Protein AF-A0A965PU25-F1 (afdb_monomer_lite)

Foldseek 3Di:
DPDQDAFPDDLVLACWDQDPVRQIDSFDWDWDDPPQWTFIWGQADSVRDRHDPVRRVVCCVVPVGTRGTHRDVVSVVVVVVVNSVVVCVVRVPPDDPVVVVVVVVPD

Radius of gyration: 14.6 Å; chains: 1; bounding box: 39×27×38 Å

Secondary structure (DSSP, 8-state):
---S-B-SS-GGGSPPEE-TTS-EES--EEEEE-SSSEEEEESB-TTS-B--HHHHHHHHHHH---SEEESSHHHHHHHHHHHHHHHHHHH-TTS-HHHHHHHHH--

pLDDT: mean 74.36, std 16.69, range [34.75, 96.31]

Structure (mmCIF, N/CA/C/O backbone):
data_AF-A0A965PU25-F1
#
_entry.id   AF-A0A965PU25-F1
#
loop_
_atom_site.group_PDB
_atom_site.id
_atom_site.type_symbol
_atom_site.label_atom_id
_atom_site.label_alt_id
_atom_site.label_comp_id
_atom_site.label_asym_id
_atom_site.label_entity_id
_atom_site.label_seq_id
_atom_site.pdbx_PDB_ins_code
_atom_site.Cartn_x
_atom_site.Cartn_y
_atom_site.Cartn_z
_atom_site.occupancy
_atom_site.B_iso_or_equiv
_atom_site.auth_seq_id
_atom_site.auth_comp_id
_atom_site.auth_asym_id
_atom_site.auth_atom_id
_atom_site.pdbx_PDB_model_num
ATOM 1 N N . MET A 1 1 ? -2.193 3.451 -23.140 1.00 34.75 1 MET A N 1
ATOM 2 C CA . MET A 1 1 ? -1.098 3.770 -22.203 1.00 34.75 1 MET A CA 1
ATOM 3 C C . MET A 1 1 ? -1.226 2.819 -21.033 1.00 34.75 1 MET A C 1
ATOM 5 O O . MET A 1 1 ? -2.166 2.963 -20.261 1.00 34.75 1 MET A O 1
ATOM 9 N N . GLU A 1 2 ? -0.380 1.791 -20.973 1.00 38.66 2 GLU A N 1
ATOM 10 C CA . GLU A 1 2 ? -0.329 0.860 -19.842 1.00 38.66 2 GLU A CA 1
ATOM 11 C C . GLU A 1 2 ? 0.111 1.640 -18.604 1.00 38.66 2 GLU A C 1
ATOM 13 O O . GLU A 1 2 ? 1.291 1.905 -18.386 1.00 38.66 2 GLU A O 1
ATOM 18 N N . LYS A 1 3 ? -0.882 2.109 -17.848 1.00 45.72 3 LYS A N 1
ATOM 19 C CA . LYS A 1 3 ? -0.702 2.698 -16.527 1.00 45.72 3 LYS A CA 1
ATOM 20 C C . LYS A 1 3 ? -0.026 1.609 -15.698 1.00 45.72 3 LYS A C 1
ATOM 22 O O . LYS A 1 3 ? -0.613 0.538 -15.559 1.00 45.72 3 LYS A O 1
ATOM 27 N N . TYR A 1 4 ? 1.195 1.845 -15.226 1.00 48.16 4 TYR A N 1
ATOM 28 C CA . TYR A 1 4 ? 1.866 0.964 -14.274 1.00 48.16 4 TYR A CA 1
ATOM 29 C C . TYR A 1 4 ? 0.871 0.651 -13.142 1.00 48.16 4 TYR A C 1
ATOM 31 O O . TYR A 1 4 ? 0.253 1.551 -12.570 1.00 48.16 4 TYR A O 1
ATOM 39 N N . GLY A 1 5 ? 0.504 -0.631 -13.086 1.00 59.91 5 GLY A N 1
ATOM 40 C CA . GLY A 1 5 ? -0.894 -1.054 -12.975 1.00 59.91 5 GLY A CA 1
ATOM 41 C C . GLY A 1 5 ? -1.395 -1.299 -11.560 1.00 59.91 5 GLY A C 1
ATOM 42 O O . GLY A 1 5 ? -0.614 -1.499 -10.633 1.00 59.91 5 GLY A O 1
ATOM 43 N N . LYS A 1 6 ? -2.732 -1.298 -11.444 1.00 66.38 6 LYS A N 1
ATOM 44 C CA . LYS A 1 6 ? -3.536 -1.700 -10.277 1.00 66.38 6 LYS A CA 1
ATOM 45 C C . LYS A 1 6 ? -2.813 -2.750 -9.422 1.00 66.38 6 LYS A C 1
ATOM 47 O O . LYS A 1 6 ? -2.489 -3.823 -9.930 1.00 66.38 6 LYS A O 1
ATOM 52 N N . GLY A 1 7 ? -2.629 -2.461 -8.134 1.00 76.19 7 GLY A N 1
ATOM 53 C CA . GLY A 1 7 ? -2.220 -3.469 -7.161 1.00 76.19 7 GLY A CA 1
ATOM 54 C C . GLY A 1 7 ? -3.158 -4.674 -7.143 1.00 76.19 7 GLY A C 1
ATOM 55 O O . GLY A 1 7 ? -4.297 -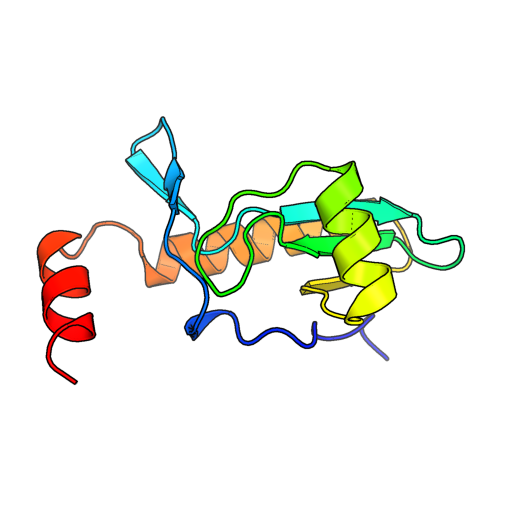4.620 -7.611 1.00 76.19 7 GLY A O 1
ATOM 56 N N . ASN A 1 8 ? -2.677 -5.775 -6.576 1.00 84.25 8 ASN A N 1
ATOM 57 C CA . AS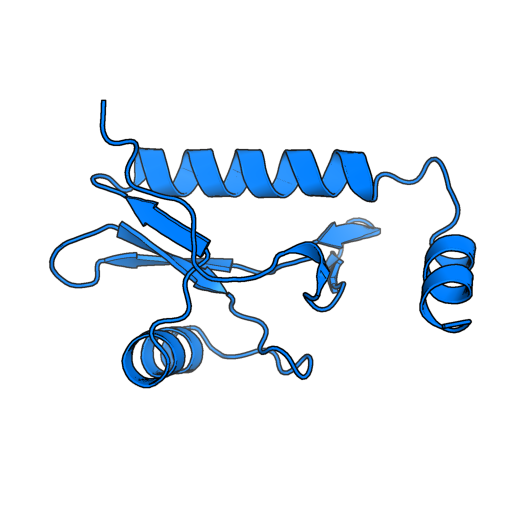N A 1 8 ? -3.417 -7.036 -6.475 1.00 84.25 8 ASN A CA 1
ATOM 58 C C . ASN A 1 8 ? -4.074 -7.240 -5.099 1.00 84.25 8 ASN A C 1
ATOM 60 O O . ASN A 1 8 ? -4.468 -8.353 -4.756 1.00 84.25 8 ASN A O 1
ATOM 64 N N . ILE A 1 9 ? -4.179 -6.170 -4.311 1.00 81.12 9 ILE A N 1
ATOM 65 C CA . ILE A 1 9 ? -4.782 -6.168 -2.982 1.00 81.12 9 ILE A CA 1
ATOM 66 C C . ILE A 1 9 ? -6.178 -5.551 -3.057 1.00 81.12 9 ILE A C 1
ATOM 68 O O . ILE A 1 9 ? -6.367 -4.467 -3.607 1.00 81.12 9 ILE A O 1
ATOM 72 N N . ASP A 1 10 ? -7.151 -6.227 -2.449 1.00 76.25 10 ASP A N 1
ATOM 73 C CA . ASP A 1 10 ? -8.490 -5.683 -2.237 1.00 76.25 10 ASP A CA 1
ATOM 74 C C . ASP A 1 10 ? -8.470 -4.695 -1.066 1.00 76.25 10 ASP A C 1
ATOM 76 O O . ASP A 1 10 ? -8.462 -5.098 0.097 1.00 76.25 10 ASP A O 1
ATOM 80 N N . LEU A 1 11 ? -8.448 -3.400 -1.384 1.00 72.00 11 LEU A N 1
ATOM 81 C CA . LEU A 1 11 ? -8.375 -2.306 -0.412 1.00 72.00 11 LEU A CA 1
ATOM 82 C C . LEU A 1 11 ? -9.569 -2.271 0.553 1.00 72.00 11 LEU A C 1
ATOM 84 O O . LEU A 1 11 ? -9.414 -1.827 1.686 1.00 72.00 11 LEU A O 1
ATOM 88 N N . LEU A 1 12 ? -10.741 -2.768 0.142 1.00 68.50 12 LEU A N 1
ATOM 89 C CA . LEU A 1 12 ? -11.955 -2.739 0.966 1.00 68.50 12 LEU A CA 1
ATOM 90 C C . LEU A 1 12 ? -11.939 -3.782 2.089 1.00 68.50 12 LEU A C 1
ATOM 92 O O . LEU A 1 12 ? -12.709 -3.673 3.038 1.00 68.50 12 LEU A O 1
ATOM 96 N N . LYS A 1 13 ? -11.071 -4.794 1.990 1.00 72.06 13 LYS A N 1
ATOM 97 C CA . LYS A 1 13 ? -10.911 -5.845 3.008 1.00 72.06 13 LYS A CA 1
ATOM 98 C C . LYS A 1 13 ? -9.773 -5.569 3.985 1.00 72.06 13 LYS A C 1
ATOM 100 O O . LYS A 1 13 ? -9.454 -6.423 4.809 1.00 72.06 13 LYS A O 1
ATOM 105 N N . ARG A 1 14 ? -9.109 -4.420 3.865 1.00 73.81 14 ARG A N 1
ATOM 106 C CA . ARG A 1 14 ? -7.896 -4.135 4.627 1.00 73.81 14 ARG A CA 1
ATOM 107 C C . ARG A 1 14 ? -8.221 -3.631 6.034 1.00 73.81 14 ARG A C 1
ATOM 109 O O . ARG A 1 14 ? -9.221 -2.934 6.210 1.00 73.81 14 ARG A O 1
ATOM 116 N N . PRO A 1 15 ? -7.396 -3.978 7.041 1.00 71.19 15 PRO A N 1
ATOM 117 C CA . PRO A 1 15 ? -7.606 -3.512 8.405 1.00 71.19 15 PRO A CA 1
ATOM 118 C C . PRO A 1 15 ? -7.583 -1.987 8.503 1.00 71.19 15 PRO A C 1
ATOM 120 O O . PRO A 1 15 ? -6.675 -1.325 8.003 1.00 71.19 15 PRO A O 1
ATOM 123 N N . ILE A 1 16 ? -8.574 -1.438 9.198 1.00 68.94 16 ILE A N 1
ATOM 124 C CA . ILE A 1 16 ? -8.685 -0.005 9.452 1.00 68.94 16 ILE A CA 1
ATOM 125 C C . ILE A 1 16 ? -7.723 0.383 10.583 1.00 68.94 16 ILE A C 1
ATOM 127 O O . ILE A 1 16 ? -7.829 -0.134 11.695 1.00 68.94 16 ILE A O 1
ATOM 131 N N . VAL A 1 17 ? -6.814 1.320 10.318 1.00 67.31 17 VAL A N 1
ATOM 132 C CA . VAL A 1 17 ? -5.858 1.868 11.290 1.00 67.31 17 VAL A CA 1
ATOM 133 C C . VAL A 1 17 ? -6.220 3.314 11.617 1.00 67.31 17 VAL A C 1
ATOM 135 O O . VAL A 1 17 ? -6.475 4.118 10.723 1.00 67.31 17 VAL A O 1
ATOM 138 N N . LYS A 1 18 ? -6.215 3.668 12.906 1.00 67.12 18 LYS A N 1
ATOM 139 C CA . LYS A 1 18 ? -6.318 5.066 13.347 1.00 67.12 18 LYS A CA 1
ATOM 140 C C . LYS A 1 18 ? -4.935 5.691 13.457 1.00 67.12 18 LYS A C 1
ATOM 142 O O . LYS A 1 18 ? -4.067 5.162 14.150 1.00 67.12 18 LYS A O 1
ATOM 147 N N . ASN A 1 19 ? -4.760 6.834 12.813 1.00 63.91 19 ASN A N 1
ATOM 148 C CA . ASN A 1 19 ? -3.557 7.643 12.922 1.00 63.91 19 ASN A CA 1
ATOM 149 C C . ASN A 1 19 ? -3.596 8.513 14.188 1.00 63.91 19 ASN A C 1
ATOM 151 O O . ASN A 1 19 ? -4.644 8.726 14.801 1.00 63.91 19 ASN A O 1
ATOM 155 N N . LYS A 1 20 ? -2.430 9.039 14.584 1.00 67.62 20 LYS A N 1
ATOM 156 C CA . LYS A 1 20 ? -2.287 9.902 15.773 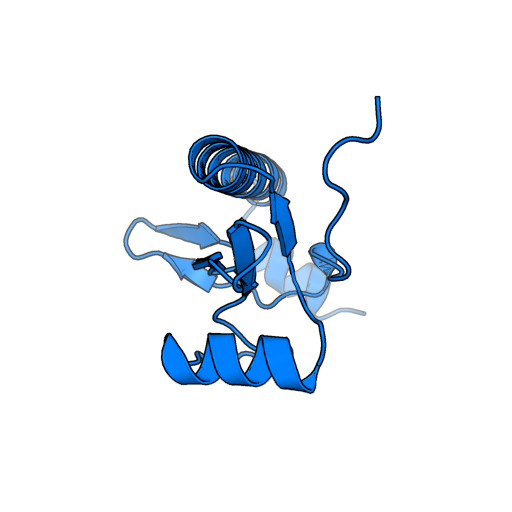1.00 67.62 20 LYS A CA 1
ATOM 157 C C . LYS A 1 20 ? -3.066 11.218 15.669 1.00 67.62 20 LYS A C 1
ATOM 159 O O . LYS A 1 20 ? -3.383 11.813 16.691 1.00 67.62 20 LYS A O 1
ATOM 164 N N . ASP A 1 21 ? -3.359 11.662 14.454 1.00 58.81 21 ASP A N 1
ATOM 165 C CA . ASP A 1 21 ? -4.122 12.871 14.137 1.00 58.81 21 ASP A CA 1
ATOM 166 C C . ASP A 1 21 ? -5.645 12.621 14.053 1.00 58.81 21 ASP A C 1
ATOM 168 O O . ASP A 1 21 ? -6.382 13.472 13.563 1.00 58.81 21 ASP A O 1
ATOM 172 N N . ASN A 1 22 ? -6.129 11.472 14.547 1.00 59.28 22 ASN A N 1
ATOM 173 C CA . ASN A 1 22 ? -7.522 11.004 14.472 1.00 59.28 22 ASN A CA 1
ATOM 174 C C . ASN A 1 22 ? -8.056 10.755 13.052 1.00 59.28 22 ASN A C 1
ATOM 176 O O . ASN A 1 22 ? -9.238 10.434 12.900 1.00 59.28 22 ASN A O 1
ATOM 180 N N . THR A 1 23 ? -7.209 10.832 12.022 1.00 58.81 23 THR A N 1
ATOM 181 C CA . THR A 1 23 ? -7.564 10.328 10.694 1.00 58.81 23 THR A CA 1
ATOM 182 C C . THR A 1 23 ? -7.547 8.802 10.681 1.00 58.81 23 THR A C 1
ATOM 184 O O . THR A 1 23 ? -6.979 8.136 11.555 1.00 58.81 23 THR A O 1
ATOM 187 N N . ILE A 1 24 ? -8.213 8.228 9.686 1.00 54.69 24 ILE A N 1
ATOM 188 C CA . ILE A 1 24 ? -8.293 6.788 9.494 1.00 54.69 24 ILE A CA 1
ATOM 189 C C . ILE A 1 24 ? -7.547 6.443 8.207 1.00 54.69 24 ILE A C 1
ATOM 191 O O . ILE A 1 24 ? -7.837 6.992 7.151 1.00 54.69 24 ILE A O 1
ATOM 195 N N . SER A 1 25 ? -6.605 5.509 8.285 1.00 57.16 25 SER A N 1
ATOM 196 C CA . SER A 1 25 ? -5.944 4.899 7.132 1.00 57.16 25 SER A CA 1
ATOM 197 C C . SER A 1 25 ? -6.369 3.442 7.034 1.00 57.16 25 SER A C 1
ATOM 199 O O . SER A 1 25 ? -6.168 2.676 7.969 1.00 57.16 25 SER A O 1
ATOM 201 N N . THR A 1 26 ? -6.941 3.017 5.908 1.00 54.25 26 THR A N 1
ATOM 202 C CA . THR A 1 26 ? -7.265 1.584 5.721 1.00 54.25 26 THR A CA 1
ATOM 203 C C . THR A 1 26 ? -6.063 0.753 5.290 1.00 54.25 26 THR A C 1
ATOM 205 O O . THR A 1 26 ? -6.110 -0.472 5.255 1.00 54.25 26 THR A O 1
ATOM 208 N N . VAL A 1 27 ? -4.947 1.414 4.992 1.00 64.31 27 VAL A N 1
ATOM 209 C CA . VAL A 1 27 ? -3.656 0.783 4.737 1.00 64.31 27 VAL A CA 1
ATOM 210 C C . VAL A 1 27 ? -2.555 1.704 5.232 1.00 64.31 27 VAL A C 1
ATOM 212 O O . VAL A 1 27 ? -2.484 2.864 4.840 1.00 64.31 27 VAL A O 1
ATOM 215 N N . ARG A 1 28 ? -1.656 1.167 6.058 1.00 80.31 28 ARG A N 1
ATOM 216 C CA . ARG A 1 28 ? -0.294 1.693 6.129 1.00 80.31 28 ARG A CA 1
ATOM 217 C C . ARG A 1 28 ? 0.502 1.038 5.009 1.00 80.31 28 ARG A C 1
ATOM 219 O O . ARG A 1 28 ? 0.383 -0.173 4.787 1.00 80.31 28 ARG A O 1
ATOM 226 N N . SER A 1 29 ? 1.266 1.843 4.288 1.00 85.00 29 SER A N 1
ATOM 227 C CA . SER A 1 29 ? 2.067 1.389 3.161 1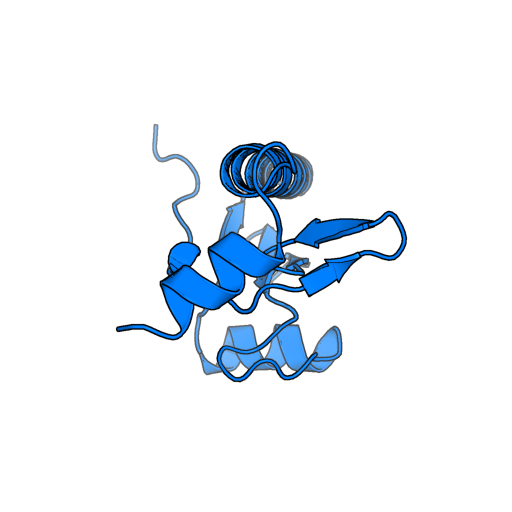.00 85.00 29 SER A CA 1
ATOM 228 C C . SER A 1 29 ? 3.438 2.029 3.158 1.00 85.00 29 SER A C 1
ATOM 230 O O . SER A 1 29 ? 3.629 3.125 3.682 1.00 85.00 29 SER A O 1
ATOM 232 N N . MET A 1 30 ? 4.374 1.356 2.507 1.00 88.12 30 MET A N 1
ATOM 233 C CA . MET A 1 30 ? 5.692 1.886 2.199 1.00 88.12 30 MET A CA 1
ATOM 234 C C . MET A 1 30 ? 6.041 1.566 0.752 1.00 88.12 30 MET A C 1
ATOM 236 O O . MET A 1 30 ? 5.516 0.611 0.179 1.00 88.12 30 MET A O 1
ATOM 240 N N . SER A 1 31 ? 6.933 2.354 0.164 1.00 89.56 31 SER A N 1
ATOM 241 C CA . SER A 1 31 ? 7.487 2.071 -1.156 1.00 89.56 31 SER A CA 1
ATOM 242 C C . SER A 1 31 ? 8.950 1.667 -1.062 1.00 89.56 31 SER A C 1
ATOM 244 O O . SER A 1 31 ? 9.690 2.233 -0.259 1.00 89.56 31 SER A O 1
ATOM 246 N N . PHE A 1 32 ? 9.385 0.753 -1.921 1.00 92.56 32 PHE A N 1
ATOM 247 C CA . PHE A 1 32 ? 10.797 0.400 -2.074 1.00 92.56 32 PHE A CA 1
ATOM 248 C C . PHE A 1 32 ? 11.117 0.074 -3.539 1.00 92.56 32 PHE A C 1
ATOM 250 O O . PHE A 1 32 ? 10.207 -0.074 -4.355 1.00 92.56 32 PHE A O 1
ATOM 257 N N . PHE A 1 33 ? 12.401 -0.004 -3.887 1.00 93.19 33 PHE A N 1
ATOM 258 C CA . PHE A 1 33 ? 12.840 -0.408 -5.224 1.00 93.19 33 PHE A CA 1
ATOM 259 C C . PHE A 1 33 ? 13.160 -1.908 -5.241 1.00 93.19 33 PHE A C 1
ATOM 261 O O . PHE A 1 33 ? 14.021 -2.353 -4.483 1.00 93.19 33 PHE A O 1
ATOM 268 N N . ASP A 1 34 ? 12.484 -2.684 -6.095 1.00 90.62 34 ASP A N 1
ATOM 269 C CA . ASP A 1 34 ? 12.642 -4.151 -6.176 1.00 90.62 34 ASP A CA 1
ATOM 270 C C . ASP A 1 34 ? 13.715 -4.611 -7.180 1.00 90.62 34 ASP A C 1
ATOM 272 O O . ASP A 1 34 ? 13.813 -5.794 -7.501 1.00 90.62 34 ASP A O 1
ATOM 276 N N . GLY A 1 35 ? 14.522 -3.675 -7.687 1.00 90.75 35 GLY A N 1
ATOM 277 C CA . GLY A 1 35 ? 15.510 -3.914 -8.742 1.00 90.75 35 GLY A CA 1
ATOM 278 C C . GLY A 1 35 ? 14.989 -3.618 -10.150 1.00 90.75 35 GLY A C 1
ATOM 279 O O . GLY A 1 35 ? 15.796 -3.418 -11.056 1.00 90.75 35 GLY A O 1
ATOM 280 N N . LEU A 1 36 ? 13.666 -3.538 -10.335 1.00 89.56 36 LEU A N 1
ATOM 281 C CA . LEU A 1 36 ? 13.034 -3.223 -11.621 1.00 89.56 36 LEU A CA 1
ATOM 282 C C . LEU A 1 36 ? 12.030 -2.068 -11.522 1.00 89.56 36 LEU A C 1
ATOM 284 O O . LEU A 1 36 ? 11.917 -1.277 -12.455 1.00 89.56 36 LEU A O 1
ATOM 288 N N . ASN A 1 37 ? 11.295 -1.970 -10.415 1.00 90.19 37 ASN A N 1
ATOM 289 C CA . ASN A 1 37 ? 10.202 -1.024 -10.220 1.00 90.19 37 ASN A CA 1
ATOM 290 C C . ASN A 1 37 ? 10.242 -0.414 -8.815 1.00 90.19 37 ASN A C 1
ATOM 292 O O . ASN A 1 37 ? 10.744 -1.011 -7.862 1.00 90.19 37 ASN A O 1
ATOM 296 N N . HIS A 1 38 ? 9.611 0.748 -8.672 1.00 90.94 38 HIS A N 1
ATOM 297 C CA . HIS A 1 38 ? 9.204 1.280 -7.376 1.00 90.94 38 HIS A CA 1
ATOM 298 C C . HIS A 1 38 ? 7.880 0.631 -6.985 1.00 90.94 38 HIS A C 1
ATOM 300 O O . HIS A 1 38 ? 6.868 0.817 -7.653 1.00 90.94 38 HIS A O 1
ATOM 306 N N . VAL A 1 39 ? 7.875 -0.167 -5.926 1.00 92.12 39 VAL A N 1
ATOM 307 C CA . VAL A 1 39 ? 6.714 -0.963 -5.522 1.00 92.12 39 VAL A CA 1
ATOM 308 C C . VAL A 1 39 ? 6.137 -0.393 -4.243 1.00 92.12 39 VAL A C 1
ATOM 310 O O . VAL A 1 39 ? 6.859 -0.242 -3.262 1.00 92.12 39 VAL A O 1
ATOM 313 N N . LEU A 1 40 ? 4.834 -0.111 -4.244 1.00 91.00 40 LEU A N 1
ATOM 314 C CA . LEU A 1 40 ? 4.089 0.242 -3.041 1.00 91.00 40 LEU A CA 1
ATOM 315 C C . LEU A 1 40 ? 3.530 -1.036 -2.410 1.00 91.00 40 LEU A C 1
ATOM 317 O O . LEU A 1 40 ? 2.808 -1.796 -3.060 1.00 91.00 40 LEU A O 1
ATOM 321 N N . ILE A 1 41 ? 3.853 -1.273 -1.143 1.00 91.44 41 ILE A N 1
ATOM 322 C CA . ILE A 1 41 ? 3.488 -2.481 -0.398 1.00 91.44 41 ILE A CA 1
ATOM 323 C C . ILE A 1 41 ? 2.767 -2.124 0.903 1.00 91.44 41 ILE A C 1
ATOM 325 O O . ILE A 1 41 ? 3.018 -1.057 1.469 1.00 91.44 41 ILE A O 1
ATOM 329 N N . PRO A 1 42 ? 1.868 -2.990 1.397 1.00 90.62 42 PRO A N 1
ATOM 330 C CA . PRO A 1 42 ? 1.272 -2.807 2.711 1.00 90.62 42 PRO A CA 1
ATOM 331 C C . PRO A 1 42 ? 2.286 -3.122 3.819 1.00 90.62 42 PRO A C 1
ATOM 333 O O . PRO A 1 42 ? 3.056 -4.072 3.698 1.00 90.62 42 PRO A O 1
ATOM 336 N N . THR A 1 43 ? 2.221 -2.387 4.929 1.00 90.00 43 THR A N 1
ATOM 337 C CA . THR A 1 43 ? 2.954 -2.720 6.167 1.00 90.00 43 THR A CA 1
ATOM 338 C C . THR A 1 43 ? 2.060 -3.357 7.224 1.00 90.00 43 THR A C 1
ATOM 340 O O . THR A 1 43 ? 2.539 -3.833 8.241 1.00 90.00 43 THR A O 1
ATOM 343 N N . ILE A 1 44 ? 0.749 -3.411 6.990 1.00 87.25 44 ILE A N 1
ATOM 344 C CA . ILE A 1 44 ? -0.179 -4.195 7.810 1.00 87.25 44 ILE A CA 1
ATOM 345 C C . ILE A 1 44 ? -0.505 -5.482 7.059 1.00 87.25 44 ILE A C 1
ATOM 347 O O . ILE A 1 44 ? -0.776 -5.449 5.860 1.00 87.25 44 ILE A O 1
ATOM 351 N N . ARG A 1 45 ? -0.505 -6.637 7.704 1.00 85.00 45 ARG A N 1
ATOM 352 C CA . ARG A 1 45 ? -0.934 -7.890 7.072 1.00 85.00 45 ARG A CA 1
ATOM 353 C C . ARG A 1 45 ? -2.460 -8.032 7.141 1.00 85.00 45 ARG A C 1
ATOM 355 O O . ARG A 1 45 ? -3.133 -7.251 7.801 1.00 85.00 45 ARG A O 1
ATOM 362 N N . ASP A 1 46 ? -3.039 -8.966 6.393 1.00 83.19 46 ASP A N 1
ATOM 363 C CA . ASP A 1 46 ? -4.503 -9.130 6.317 1.00 83.19 46 ASP A CA 1
ATOM 364 C C . ASP A 1 46 ? -5.156 -9.493 7.663 1.00 83.19 46 ASP A C 1
ATOM 366 O O . ASP A 1 46 ? -6.344 -9.259 7.850 1.00 83.19 46 ASP A O 1
ATOM 370 N N . ASP A 1 47 ? -4.381 -10.016 8.612 1.00 82.81 47 ASP A N 1
ATOM 371 C CA . ASP A 1 47 ? -4.806 -10.309 9.984 1.00 82.81 47 ASP A CA 1
ATOM 372 C C . ASP A 1 47 ? -4.631 -9.125 10.953 1.00 82.81 47 ASP A C 1
ATOM 374 O O . ASP A 1 47 ? -4.910 -9.256 12.142 1.00 82.81 47 ASP A O 1
ATOM 378 N N . GLY A 1 48 ? -4.168 -7.970 10.466 1.00 81.75 48 GLY A N 1
ATOM 379 C CA . GLY A 1 48 ? -3.950 -6.772 11.277 1.00 81.75 48 GLY A CA 1
ATOM 380 C C . GLY A 1 48 ? -2.571 -6.673 11.930 1.00 81.75 48 GLY A C 1
ATOM 381 O O . GLY A 1 48 ? -2.316 -5.680 12.608 1.00 81.75 48 GLY A O 1
ATOM 382 N N . TYR A 1 49 ? -1.669 -7.638 11.716 1.00 85.88 49 TYR A N 1
ATOM 383 C CA . TYR A 1 49 ? -0.294 -7.546 12.216 1.00 85.88 49 TYR A CA 1
ATOM 384 C C . TYR A 1 49 ? 0.469 -6.398 11.536 1.00 85.88 49 TYR A C 1
ATOM 386 O O . TYR A 1 49 ? 0.503 -6.322 10.306 1.00 85.88 49 TYR A O 1
ATOM 394 N N . GLU A 1 50 ? 1.086 -5.518 12.327 1.00 88.19 50 GLU A N 1
ATOM 395 C CA . GLU A 1 50 ? 1.971 -4.462 11.831 1.00 88.19 50 GLU A CA 1
ATOM 396 C C . GLU A 1 50 ? 3.384 -5.015 11.633 1.00 88.19 50 GLU A C 1
ATOM 398 O O . GLU A 1 50 ? 4.070 -5.354 12.592 1.00 88.19 50 GLU A O 1
ATOM 403 N N . MET A 1 51 ? 3.789 -5.116 10.370 1.00 91.06 51 MET A N 1
ATOM 404 C CA . MET A 1 51 ? 5.093 -5.607 9.941 1.00 91.06 51 MET A CA 1
ATOM 405 C C . MET A 1 51 ? 6.140 -4.490 9.984 1.00 91.06 51 MET A C 1
ATOM 407 O O . MET A 1 51 ? 5.856 -3.336 9.641 1.00 91.06 51 MET A O 1
ATOM 411 N N . SER A 1 52 ? 7.382 -4.850 10.310 1.00 93.38 52 SER A N 1
ATOM 412 C CA . SER A 1 52 ? 8.546 -3.993 10.075 1.00 93.38 52 SER A CA 1
ATOM 413 C C . SER A 1 52 ? 8.752 -3.740 8.570 1.00 93.38 52 SER A C 1
ATOM 415 O O . SER A 1 52 ? 8.186 -4.451 7.727 1.00 93.38 52 SER A O 1
ATOM 417 N N . PRO A 1 53 ? 9.575 -2.749 8.184 1.00 92.69 53 PRO A N 1
ATOM 418 C CA . PRO A 1 53 ? 9.935 -2.547 6.783 1.00 92.69 53 PRO A CA 1
ATOM 419 C C . PRO A 1 53 ? 10.514 -3.804 6.115 1.00 92.69 53 PRO A C 1
ATOM 421 O O . PRO A 1 53 ? 10.107 -4.172 5.013 1.00 92.69 53 PRO A O 1
ATOM 424 N N . GLU A 1 54 ? 11.416 -4.507 6.797 1.00 95.75 54 GLU A N 1
ATOM 425 C CA . GLU A 1 54 ? 12.070 -5.723 6.306 1.00 95.75 54 GLU A CA 1
ATOM 426 C C . GLU A 1 54 ? 11.071 -6.877 6.172 1.00 95.75 54 GLU A C 1
ATOM 428 O O . GLU A 1 54 ? 11.055 -7.567 5.151 1.00 95.75 54 GLU A O 1
ATOM 433 N N . GLU A 1 55 ? 10.194 -7.052 7.165 1.00 96.19 55 GLU A N 1
ATOM 434 C CA . GLU A 1 55 ? 9.114 -8.042 7.119 1.00 96.19 55 GLU A CA 1
ATOM 435 C C . GLU A 1 55 ? 8.144 -7.761 5.967 1.00 96.19 55 GLU A C 1
ATOM 437 O O . GLU A 1 55 ? 7.732 -8.683 5.263 1.00 96.19 55 GLU A O 1
ATOM 442 N N . SER A 1 56 ? 7.819 -6.490 5.724 1.00 94.56 56 SER A N 1
ATOM 443 C CA . SER A 1 56 ? 6.927 -6.070 4.639 1.00 94.56 56 SER A CA 1
ATOM 444 C C . SER A 1 56 ? 7.524 -6.401 3.268 1.00 94.56 56 SER A C 1
ATOM 446 O O . SER A 1 56 ? 6.836 -6.946 2.401 1.00 94.56 56 SER A O 1
ATOM 448 N N . ILE A 1 57 ? 8.820 -6.129 3.077 1.00 95.56 57 ILE A N 1
ATOM 449 C CA . ILE A 1 57 ? 9.554 -6.477 1.852 1.00 95.56 57 ILE A CA 1
ATOM 450 C C . ILE A 1 57 ? 9.623 -8.002 1.684 1.00 95.56 57 ILE A C 1
ATOM 452 O O . ILE A 1 57 ? 9.335 -8.521 0.604 1.00 95.56 57 ILE A O 1
ATOM 456 N N . GLY A 1 58 ? 9.945 -8.740 2.750 1.00 96.31 58 GLY A N 1
ATOM 457 C CA . GLY A 1 58 ? 9.954 -10.204 2.732 1.00 96.31 58 GLY A CA 1
ATOM 458 C C . GLY A 1 58 ? 8.583 -10.787 2.380 1.00 96.31 58 GLY A C 1
ATOM 459 O O . GLY A 1 58 ? 8.475 -11.681 1.539 1.00 96.31 58 GLY A O 1
ATOM 460 N N . HIS A 1 59 ? 7.514 -10.231 2.950 1.00 94.44 59 HIS A N 1
ATOM 461 C CA . HIS A 1 59 ? 6.144 -10.615 2.636 1.00 94.44 59 HIS A CA 1
ATOM 462 C C . HIS A 1 59 ? 5.785 -10.318 1.174 1.00 94.44 59 HIS A C 1
ATOM 464 O O . HIS A 1 59 ? 5.120 -11.142 0.543 1.00 94.44 59 HIS A O 1
ATOM 470 N N . TYR A 1 60 ? 6.233 -9.195 0.605 1.00 94.81 60 TYR A N 1
ATOM 471 C CA . TYR A 1 60 ? 6.075 -8.913 -0.825 1.00 94.81 60 TYR A CA 1
ATOM 472 C C . TYR A 1 60 ? 6.745 -9.982 -1.690 1.00 94.81 60 TYR A C 1
ATOM 474 O O . TYR A 1 60 ? 6.093 -10.522 -2.580 1.00 94.81 60 TYR A O 1
ATOM 482 N N . TYR A 1 61 ? 7.999 -10.341 -1.409 1.00 95.31 61 TYR A N 1
ATOM 483 C CA . TYR A 1 61 ? 8.688 -11.370 -2.191 1.00 95.31 61 TYR A CA 1
ATOM 484 C C . TYR A 1 61 ? 8.045 -12.753 -2.042 1.00 95.31 61 TYR A C 1
ATOM 486 O O . TYR A 1 61 ? 7.980 -13.501 -3.013 1.00 95.31 61 TYR A O 1
ATOM 494 N N . ASN A 1 62 ? 7.524 -13.079 -0.857 1.00 94.94 62 ASN A N 1
ATOM 495 C CA . ASN A 1 62 ? 6.877 -14.364 -0.602 1.00 94.94 62 ASN A CA 1
ATOM 496 C C . ASN A 1 62 ? 5.464 -14.465 -1.207 1.00 94.94 62 ASN A C 1
ATOM 498 O O . ASN A 1 62 ? 5.070 -15.515 -1.701 1.00 94.94 62 ASN A O 1
ATOM 502 N N . SER A 1 63 ? 4.675 -13.388 -1.147 1.00 92.69 63 SER A N 1
ATOM 503 C CA . SER A 1 63 ? 3.249 -13.407 -1.520 1.00 92.69 63 SER A CA 1
ATOM 504 C C . SER A 1 63 ? 2.933 -12.750 -2.864 1.00 92.69 63 SER A C 1
ATOM 506 O O . SER A 1 63 ? 1.843 -12.939 -3.401 1.00 92.69 63 SER A O 1
ATOM 508 N N . GLY A 1 64 ? 3.830 -11.906 -3.375 1.00 91.38 64 GLY A N 1
ATOM 509 C CA . GLY A 1 64 ? 3.580 -11.020 -4.511 1.00 91.38 64 GLY A CA 1
ATOM 510 C C . GLY A 1 64 ? 2.550 -9.915 -4.238 1.00 91.38 64 GLY A C 1
ATOM 511 O O . GLY A 1 64 ? 2.124 -9.236 -5.176 1.00 91.38 64 GLY A O 1
ATOM 512 N N . LYS A 1 65 ? 2.092 -9.729 -2.991 1.00 90.12 65 LYS A N 1
ATOM 513 C CA . LYS A 1 65 ? 1.071 -8.728 -2.649 1.00 90.12 65 LYS A CA 1
ATOM 514 C C . LYS A 1 65 ? 1.641 -7.316 -2.677 1.00 90.12 65 LYS A C 1
ATOM 516 O O . LYS A 1 65 ? 2.625 -7.020 -2.006 1.00 90.12 65 LYS A O 1
ATOM 521 N N . HIS A 1 66 ? 0.987 -6.438 -3.424 1.00 91.62 66 HIS A N 1
ATOM 522 C CA . HIS A 1 66 ? 1.394 -5.052 -3.612 1.00 91.62 66 HIS A CA 1
ATOM 523 C C . HIS A 1 66 ? 0.189 -4.165 -3.942 1.00 91.62 66 HIS A C 1
ATOM 525 O O . HIS A 1 66 ? -0.818 -4.612 -4.493 1.00 91.62 66 HIS A O 1
ATOM 531 N N . LEU A 1 67 ? 0.307 -2.889 -3.593 1.00 87.38 67 LEU A N 1
ATOM 532 C CA . LEU A 1 67 ? -0.688 -1.846 -3.846 1.00 87.38 67 LEU A CA 1
ATOM 533 C C . LEU A 1 67 ? -0.497 -1.211 -5.230 1.00 87.38 67 LEU A C 1
ATOM 535 O O . LEU A 1 67 ? -1.453 -0.717 -5.818 1.00 87.38 67 LEU A O 1
ATOM 539 N N . GLY A 1 68 ? 0.718 -1.283 -5.771 1.00 89.88 68 GLY A N 1
ATOM 540 C CA . GLY A 1 68 ? 1.031 -0.868 -7.133 1.00 89.88 68 GLY A CA 1
ATOM 541 C C . GLY A 1 68 ? 2.521 -1.005 -7.429 1.00 89.88 68 GLY A C 1
ATOM 542 O O . GLY A 1 68 ? 3.342 -1.090 -6.512 1.00 89.88 68 GLY A O 1
ATOM 543 N N . LYS A 1 69 ? 2.865 -1.051 -8.716 1.00 90.94 69 LYS A N 1
ATOM 544 C CA . LYS A 1 69 ? 4.245 -0.941 -9.206 1.00 90.94 69 LYS A CA 1
ATOM 545 C C . LYS A 1 69 ? 4.337 0.286 -10.088 1.00 90.94 69 LYS A C 1
ATOM 547 O O . LYS A 1 69 ? 3.406 0.554 -10.838 1.00 90.94 69 LYS A O 1
ATOM 552 N N . PHE A 1 70 ? 5.454 0.986 -10.004 1.00 88.25 70 PHE A N 1
ATOM 553 C CA . PHE A 1 70 ? 5.663 2.288 -10.615 1.00 88.25 70 PHE A CA 1
ATOM 554 C C . PHE A 1 70 ? 7.048 2.365 -11.220 1.00 88.25 70 PHE A C 1
ATOM 556 O O . PHE A 1 70 ? 7.978 1.675 -10.790 1.00 88.25 70 PHE A O 1
ATOM 563 N N . LYS A 1 71 ? 7.182 3.218 -12.230 1.00 86.06 71 LYS A N 1
ATOM 564 C CA . LYS A 1 71 ? 8.412 3.286 -13.008 1.00 86.06 71 LYS A CA 1
ATOM 565 C C . LYS A 1 71 ? 9.436 4.247 -12.393 1.00 86.06 71 LYS A C 1
ATOM 567 O O . LYS A 1 71 ? 10.630 4.085 -12.613 1.00 86.06 71 LYS A O 1
ATOM 572 N N . ASN A 1 72 ? 8.972 5.197 -11.583 1.00 83.94 72 ASN A N 1
ATOM 573 C CA . ASN A 1 72 ? 9.779 6.158 -10.828 1.00 83.94 72 ASN A CA 1
ATOM 574 C C . ASN A 1 72 ? 9.201 6.343 -9.403 1.00 83.94 72 ASN A C 1
ATOM 576 O O . ASN A 1 72 ? 8.052 5.955 -9.147 1.00 83.94 72 ASN A O 1
ATOM 580 N N . PRO A 1 73 ? 9.984 6.873 -8.445 1.00 79.44 73 PRO A N 1
ATOM 581 C CA . PRO A 1 73 ? 9.527 7.040 -7.065 1.00 79.44 73 PRO A CA 1
ATOM 582 C C . PRO A 1 73 ? 8.437 8.112 -6.916 1.00 79.44 73 PRO A C 1
ATOM 584 O O . PRO A 1 73 ? 7.614 8.028 -5.998 1.00 79.44 73 PRO A O 1
ATOM 587 N N . GLU A 1 74 ? 8.394 9.102 -7.808 1.00 81.88 74 GLU A N 1
ATOM 588 C CA . GLU A 1 74 ? 7.389 10.166 -7.807 1.00 81.88 74 GLU A CA 1
ATOM 589 C C . GLU A 1 74 ? 5.987 9.607 -8.078 1.00 81.88 74 GLU A C 1
ATOM 591 O O . GLU A 1 74 ? 5.044 9.947 -7.366 1.00 81.88 74 GLU A O 1
ATOM 596 N N . GLU A 1 75 ? 5.853 8.690 -9.039 1.00 82.81 75 GLU A N 1
ATOM 597 C CA . GLU A 1 75 ? 4.606 7.981 -9.345 1.00 82.81 75 GLU A CA 1
ATOM 598 C C . GLU A 1 75 ? 4.114 7.164 -8.145 1.00 82.81 75 GLU A C 1
ATOM 600 O O . GLU A 1 75 ? 2.932 7.227 -7.804 1.00 82.81 75 GLU A O 1
ATOM 605 N N . ALA A 1 76 ? 5.013 6.444 -7.466 1.00 79.00 76 ALA A N 1
ATOM 606 C CA . ALA A 1 76 ? 4.669 5.680 -6.266 1.00 79.00 76 ALA A CA 1
ATOM 607 C C . ALA A 1 76 ? 4.188 6.595 -5.130 1.00 79.00 76 ALA A C 1
ATOM 609 O O . ALA A 1 76 ? 3.211 6.294 -4.439 1.00 79.00 76 ALA A O 1
ATOM 610 N N . THR A 1 77 ? 4.858 7.737 -4.963 1.00 78.25 77 THR A N 1
ATOM 611 C CA . THR A 1 77 ? 4.507 8.748 -3.963 1.00 78.25 77 THR A CA 1
ATOM 612 C C . THR A 1 77 ? 3.152 9.378 -4.268 1.00 78.25 77 THR A C 1
ATOM 614 O O . THR A 1 77 ? 2.328 9.520 -3.365 1.00 78.25 77 THR A O 1
ATOM 617 N N . GLN A 1 78 ? 2.901 9.740 -5.528 1.00 82.44 78 GLN A N 1
ATOM 618 C CA . GLN A 1 78 ? 1.628 10.320 -5.942 1.00 82.44 78 GLN A CA 1
ATOM 619 C C . GLN A 1 78 ? 0.487 9.320 -5.751 1.00 82.44 78 GLN A C 1
ATOM 621 O O . GLN A 1 78 ? -0.520 9.661 -5.140 1.00 82.44 78 GLN A O 1
ATOM 626 N N . TYR A 1 79 ? 0.679 8.067 -6.166 1.00 82.56 79 TYR A N 1
ATOM 627 C CA . TYR A 1 79 ? -0.324 7.024 -5.978 1.00 82.56 79 TYR A CA 1
ATOM 628 C C . TYR A 1 79 ? -0.638 6.776 -4.499 1.00 82.56 79 TYR A C 1
ATOM 630 O O . TYR A 1 79 ? -1.796 6.601 -4.140 1.00 82.56 79 TYR A O 1
ATOM 638 N N . SER A 1 80 ? 0.374 6.801 -3.627 1.00 77.31 80 SER A N 1
ATOM 639 C CA . SER A 1 80 ? 0.173 6.700 -2.177 1.00 77.31 80 SER A CA 1
ATOM 640 C C . SER A 1 80 ? -0.699 7.844 -1.639 1.00 77.31 80 SER A C 1
ATOM 642 O O . SER A 1 80 ? -1.637 7.606 -0.880 1.00 77.31 80 SER A O 1
ATOM 644 N N . LYS A 1 81 ? -0.454 9.088 -2.078 1.00 76.44 81 LYS A N 1
ATOM 645 C CA . LYS A 1 81 ? -1.274 10.253 -1.696 1.00 76.44 81 LYS A CA 1
ATOM 646 C C . LYS A 1 81 ? -2.711 10.141 -2.200 1.00 76.44 81 LYS A C 1
ATOM 648 O O . LYS A 1 81 ? -3.639 10.425 -1.445 1.00 76.44 81 LYS A O 1
ATOM 653 N N . ASP A 1 82 ? -2.890 9.715 -3.446 1.00 77.25 82 ASP A N 1
ATOM 654 C CA . ASP A 1 82 ? -4.213 9.538 -4.047 1.00 77.25 82 ASP A CA 1
ATOM 655 C C . ASP A 1 82 ? -4.988 8.436 -3.309 1.00 77.25 82 ASP A C 1
ATOM 657 O O . ASP A 1 82 ? -6.141 8.632 -2.936 1.00 77.25 82 ASP A O 1
ATOM 661 N N . LEU A 1 83 ? -4.320 7.321 -2.991 1.00 74.94 83 LEU A N 1
ATOM 662 C CA . LEU A 1 83 ? -4.871 6.220 -2.203 1.00 74.94 83 LEU A CA 1
ATOM 663 C C . LEU A 1 83 ? -5.300 6.672 -0.801 1.00 74.94 83 LEU A C 1
ATOM 665 O O . LEU A 1 83 ? -6.381 6.305 -0.339 1.00 74.94 83 LEU A O 1
ATOM 669 N N . HIS A 1 84 ? -4.477 7.479 -0.128 1.00 70.06 84 HIS A N 1
ATOM 670 C CA . HIS A 1 84 ? -4.835 8.075 1.157 1.00 70.06 84 HIS A CA 1
ATOM 671 C C . HIS A 1 84 ? -6.024 9.034 1.026 1.00 70.06 84 HIS A C 1
ATOM 673 O O . HIS A 1 84 ? -6.935 8.964 1.842 1.00 70.06 84 HIS A O 1
ATOM 679 N N . THR A 1 85 ? -6.078 9.852 -0.028 1.00 68.25 85 THR A N 1
ATOM 680 C CA . THR A 1 85 ? -7.179 10.803 -0.265 1.00 68.25 85 THR A CA 1
ATOM 681 C C . THR A 1 85 ? -8.503 10.093 -0.560 1.00 68.25 85 THR A C 1
ATOM 683 O O . THR A 1 85 ? -9.535 10.451 0.003 1.00 68.25 85 THR A O 1
ATOM 686 N N . GLU A 1 86 ? -8.502 9.063 -1.410 1.00 66.31 86 GLU A N 1
ATOM 687 C CA . GLU A 1 86 ? -9.698 8.258 -1.700 1.00 66.31 86 GLU A CA 1
ATOM 688 C C . GLU A 1 86 ? -10.222 7.569 -0.432 1.00 66.31 86 GLU A C 1
ATOM 690 O O . GLU A 1 86 ? -11.429 7.518 -0.192 1.00 66.31 86 GLU A O 1
ATOM 695 N N . GLN A 1 87 ? -9.324 7.090 0.431 1.00 63.09 87 GLN A N 1
ATOM 696 C CA . GLN A 1 87 ? -9.703 6.497 1.714 1.00 63.09 87 GLN A CA 1
ATOM 697 C C . GLN A 1 87 ? -10.203 7.539 2.704 1.00 63.09 87 GLN A C 1
ATOM 699 O O . GLN A 1 87 ? -11.219 7.311 3.354 1.00 63.09 87 GLN A O 1
ATOM 704 N N . GLU A 1 88 ? -9.560 8.699 2.790 1.00 60.03 88 GLU A N 1
ATOM 705 C CA . GLU A 1 88 ? -10.068 9.820 3.572 1.00 60.03 88 GLU A CA 1
ATOM 706 C C . GLU A 1 88 ? -11.448 10.260 3.094 1.00 60.03 88 GLU A C 1
ATOM 708 O O . GLU A 1 88 ? -12.227 10.702 3.919 1.00 60.03 88 GLU A O 1
ATOM 713 N N . GLN A 1 89 ? -11.803 10.125 1.815 1.00 59.78 89 GLN A N 1
ATOM 714 C CA . GLN A 1 89 ? -13.156 10.425 1.336 1.00 59.78 89 GLN A CA 1
ATOM 715 C C . GLN A 1 89 ? -14.171 9.335 1.702 1.00 59.78 89 GLN A C 1
ATOM 717 O O . GLN A 1 89 ? -15.297 9.660 2.078 1.00 59.78 89 GLN A O 1
ATOM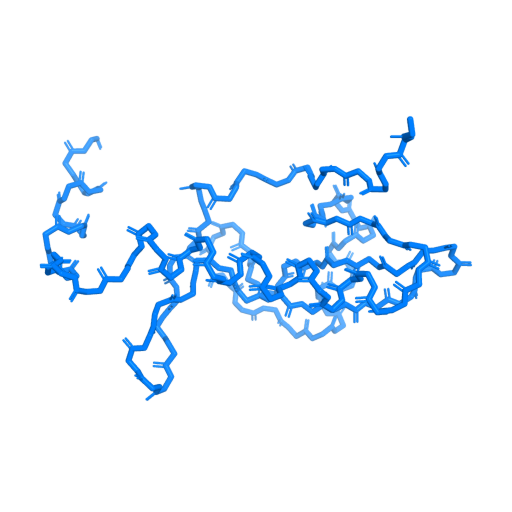 722 N N . ILE A 1 90 ? -13.786 8.056 1.637 1.00 57.12 90 ILE A N 1
ATOM 723 C CA . ILE A 1 90 ? -14.650 6.929 2.037 1.00 57.12 90 ILE A CA 1
ATOM 724 C C . ILE A 1 90 ? -14.870 6.910 3.560 1.00 57.12 90 ILE A C 1
ATOM 726 O O . ILE A 1 90 ? -15.960 6.575 4.022 1.00 57.12 90 ILE A O 1
ATOM 730 N N . TYR A 1 91 ? -13.851 7.284 4.337 1.00 50.78 91 TYR A N 1
ATOM 731 C CA . TYR A 1 91 ? -13.818 7.167 5.798 1.00 50.78 91 TYR A CA 1
ATOM 732 C C . TYR A 1 91 ? -13.749 8.518 6.529 1.00 50.78 91 TYR A C 1
ATOM 734 O O . TYR A 1 91 ? -13.596 8.535 7.753 1.00 50.78 91 TYR A O 1
ATOM 742 N N . SER A 1 92 ? -13.883 9.647 5.818 1.00 45.31 92 SER A N 1
ATOM 743 C CA . SER A 1 92 ? -13.915 10.982 6.429 1.00 45.31 92 SER A CA 1
ATOM 744 C C . SER A 1 92 ? -15.054 11.051 7.433 1.00 45.31 92 SER A C 1
ATOM 746 O O . SER A 1 92 ? -16.179 10.645 7.116 1.00 45.31 92 SER A O 1
ATOM 748 N N . PRO A 1 93 ? -14.816 11.618 8.623 1.00 45.69 93 PRO A N 1
ATOM 749 C CA . PRO A 1 93 ? -15.806 11.707 9.676 1.00 45.69 93 PRO A CA 1
ATOM 750 C C . PRO A 1 93 ? -16.834 12.789 9.331 1.00 45.69 93 PRO A C 1
ATOM 752 O O . PRO A 1 93 ? -16.835 13.885 9.883 1.00 45.69 93 PRO A O 1
ATOM 755 N N . LYS A 1 94 ? -17.759 12.474 8.426 1.00 43.16 94 LYS A N 1
ATOM 756 C CA . LYS A 1 94 ? -19.140 12.931 8.594 1.00 43.16 94 LYS A CA 1
ATOM 757 C C . LYS A 1 94 ? -20.033 11.873 9.217 1.00 43.16 94 LYS A C 1
ATOM 759 O O . LYS A 1 94 ? -21.032 12.255 9.808 1.00 43.16 94 LYS A O 1
ATOM 764 N N . ASN A 1 95 ? -19.639 10.600 9.189 1.00 46.56 95 ASN A N 1
ATOM 765 C CA . ASN A 1 95 ? -20.392 9.537 9.838 1.00 46.56 95 ASN A CA 1
ATOM 766 C C . ASN A 1 95 ? -19.501 8.779 10.818 1.00 46.56 95 ASN A C 1
ATOM 768 O O . ASN A 1 95 ? -18.497 8.175 10.452 1.00 46.56 95 ASN A O 1
ATOM 772 N N . ASN A 1 96 ? -19.891 8.905 12.082 1.00 54.44 96 ASN A N 1
ATOM 773 C CA . ASN A 1 96 ? -19.447 8.186 13.264 1.00 54.44 96 ASN A CA 1
ATOM 774 C C . ASN A 1 96 ? -18.626 6.916 12.972 1.00 54.44 96 ASN A C 1
ATOM 776 O O . ASN A 1 96 ? -19.146 5.930 12.446 1.00 54.44 96 ASN A O 1
ATOM 780 N N . TYR A 1 97 ? -17.365 6.900 13.409 1.00 58.22 97 TYR A N 1
ATOM 781 C CA . TYR A 1 97 ? -16.531 5.692 13.439 1.00 58.22 97 TYR A CA 1
ATOM 782 C C . TYR A 1 97 ? -17.272 4.503 14.080 1.00 58.22 97 TYR A C 1
ATOM 784 O O . TYR A 1 97 ? -17.175 3.372 13.608 1.00 58.22 97 TYR A O 1
ATOM 792 N N . ASP A 1 98 ? -18.087 4.772 15.101 1.00 55.91 98 ASP A N 1
ATOM 793 C CA . ASP A 1 98 ? -18.898 3.768 15.789 1.00 55.91 98 ASP A CA 1
ATOM 794 C C . ASP A 1 98 ? -20.016 3.177 14.908 1.00 55.91 98 ASP A C 1
ATOM 796 O O . ASP A 1 98 ? -20.385 2.013 15.069 1.00 55.91 98 ASP A O 1
ATOM 800 N N . GLU A 1 99 ? -20.527 3.934 13.934 1.00 56.97 99 GLU A N 1
ATOM 801 C CA . GLU A 1 99 ? -21.559 3.487 12.992 1.00 56.97 99 GLU A CA 1
ATOM 802 C C . GLU A 1 99 ? -20.969 2.592 11.895 1.00 56.97 99 GLU A C 1
ATOM 804 O O . GLU A 1 99 ? -21.530 1.539 11.588 1.00 56.97 99 GLU A O 1
ATOM 809 N N . LEU A 1 100 ? -19.783 2.936 11.385 1.00 54.00 100 LEU A N 1
ATOM 810 C CA . LEU A 1 100 ? -19.030 2.084 10.458 1.00 54.00 100 LEU A CA 1
ATOM 811 C C . LEU A 1 100 ? -18.626 0.757 11.110 1.00 54.00 100 LEU A C 1
ATOM 813 O O . LEU A 1 100 ? -18.829 -0.310 10.529 1.00 54.00 100 LEU A O 1
ATOM 817 N N . VAL A 1 101 ? -18.124 0.800 12.348 1.00 56.84 101 VAL A N 1
ATOM 818 C CA . VAL A 1 101 ? -17.787 -0.413 13.112 1.00 56.84 101 VAL A CA 1
ATOM 819 C C . VAL A 1 101 ? -19.034 -1.268 13.369 1.00 56.84 101 VAL A C 1
ATOM 821 O O . VAL A 1 101 ? -18.953 -2.495 13.312 1.00 56.84 101 VAL A O 1
ATOM 824 N N . ARG A 1 102 ? -20.198 -0.652 13.606 1.00 57.06 102 ARG A N 1
ATOM 825 C CA . ARG A 1 102 ? -21.474 -1.364 13.777 1.00 57.06 102 ARG A CA 1
ATOM 826 C C . ARG A 1 102 ? -21.964 -2.019 12.480 1.00 57.06 102 ARG A C 1
ATOM 828 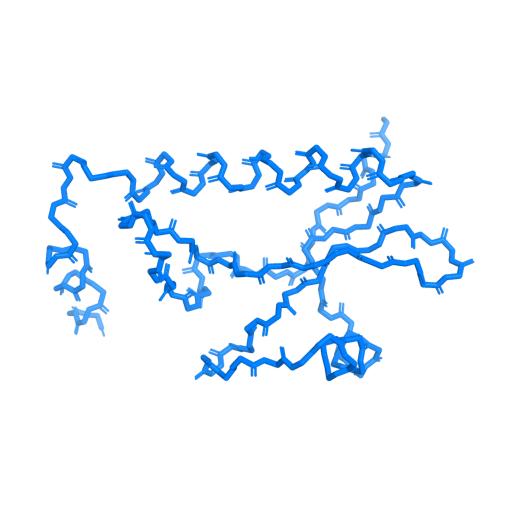O O . ARG A 1 102 ? -22.433 -3.152 12.528 1.00 57.06 102 ARG A O 1
ATOM 835 N N . LEU A 1 103 ? -21.841 -1.347 11.335 1.00 51.59 103 LEU A N 1
ATOM 836 C CA . LEU A 1 103 ? -22.241 -1.885 10.028 1.00 51.59 103 LEU A CA 1
ATOM 837 C C . LEU A 1 103 ? -21.357 -3.056 9.578 1.00 51.59 103 LEU A C 1
ATOM 839 O O . LEU A 1 103 ? -21.866 -4.020 9.011 1.00 51.59 103 LEU A O 1
ATOM 843 N N . LEU A 1 104 ? -20.054 -3.003 9.866 1.00 51.09 104 LEU A N 1
ATOM 844 C CA . LEU A 1 104 ? -19.108 -4.068 9.516 1.00 51.09 104 LEU A CA 1
ATOM 845 C C . LEU A 1 104 ? -19.216 -5.303 10.425 1.00 51.09 104 LEU A C 1
ATOM 847 O O . LEU A 1 104 ? -18.864 -6.397 9.997 1.00 51.09 104 LEU A O 1
ATOM 851 N N . LYS A 1 105 ? -19.720 -5.152 11.657 1.00 55.31 105 LYS A N 1
ATOM 852 C CA . LYS A 1 105 ? -19.924 -6.260 12.611 1.00 55.31 105 LYS A CA 1
ATOM 853 C C . LYS A 1 105 ? -21.255 -7.008 12.448 1.00 55.31 105 LYS A C 1
ATOM 855 O O . LYS A 1 105 ? -21.416 -8.056 13.059 1.00 55.31 105 LYS A O 1
ATOM 860 N N . ASN A 1 106 ? -22.194 -6.485 11.656 1.00 44.38 106 ASN A N 1
ATOM 861 C CA . ASN A 1 106 ? -23.540 -7.050 11.469 1.00 44.38 106 ASN A CA 1
ATOM 862 C C . ASN A 1 106 ? -23.722 -7.807 10.133 1.00 44.38 106 ASN A C 1
ATOM 864 O O . ASN A 1 106 ? -24.841 -7.885 9.622 1.00 44.38 106 ASN A O 1
ATOM 868 N N . LYS A 1 107 ? -22.649 -8.358 9.558 1.00 43.97 107 LYS A N 1
ATOM 869 C CA . LYS A 1 107 ? -22.707 -9.259 8.397 1.00 43.97 107 LYS A CA 1
ATOM 870 C C . LYS A 1 107 ? -22.186 -10.643 8.737 1.00 43.97 107 LYS A C 1
ATOM 872 O O . LYS A 1 107 ? -21.192 -10.713 9.490 1.00 43.97 107 LYS A O 1
#

Sequence (107 aa):
MEKYGKGNIDLLKRPIVKNKDNTISTVRSMSFFDGLNHVLIPTIRDDGYEMSPEESIGHYYNSGKHLGKFKNPEEATQYSKDLHTEQEQIYSPKNNYDELVRLLKNK